Protein AF-A0A537RA33-F1 (afdb_monomer)

Sequence (116 aa):
GKGVEKDEVAAVALYRRALALGNLTAMNNLAWMIQGGRGVERKDPEEAADLMLKALDRRNEFSYRQMTQNSKAWSQEFRQALQRKLRDAGVYTGKIDGNIGDPTIAAINAYINRSR

Nearest PDB structures (foldseek):
  3dxm-assembly1_G  TM=3.685E-01  e=7.200E-01  Bos taurus
  6yw7-assembly1_G  TM=3.682E-01  e=1.621E+00  Homo sapiens
  2p9n-assembly1_G  TM=3.763E-01  e=2.559E+00  Bos taurus
  7jpn-assembly1_G  TM=3.279E-01  e=2.198E+00  Bos taurus
  7aqk-assembly1_g  TM=3.645E-01  e=2.833E+00  Mus musculus

Solvent-accessible surface area (backbone atoms only — not comparable to full-atom values): 61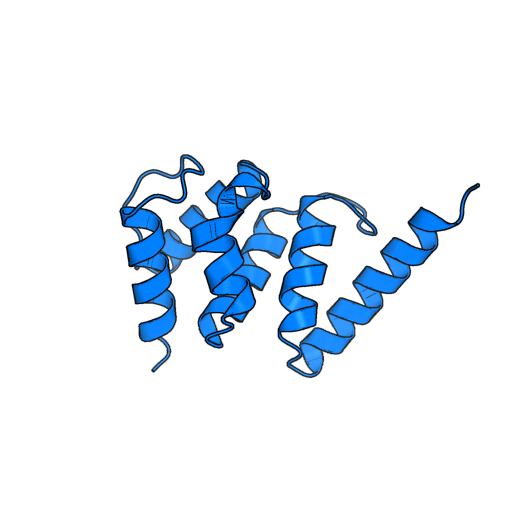80 Å² total; per-residue (Å²): 142,90,58,65,65,64,53,30,34,51,48,41,54,50,24,59,54,37,43,80,73,66,38,58,69,30,29,55,54,38,22,53,28,28,57,69,36,47,38,44,99,59,61,36,29,56,64,20,26,52,35,44,50,54,28,33,55,69,66,33,62,66,54,45,44,40,50,71,74,44,43,83,82,48,55,57,62,31,39,25,31,38,45,48,53,38,30,76,69,72,49,37,88,76,82,75,75,33,70,72,44,70,71,49,50,50,19,50,53,47,50,41,60,64,80,110

Foldseek 3Di:
DPPQQVVQLVLLVVLVVVVVVVDLVSLQVNLVCLQVVRSHPHRDLLSSLVSLLVSLLVVNVVSLCCLQPVLVVGDLSNLLSNLVVLVVVVLADDDSRSDSDDRVNSSSVVSNVVSD

pLDDT: mean 90.62, std 8.77, range [49.72, 98.12]

Mean predicted aligned error: 4.15 Å

Structure (mmCIF, N/CA/C/O backbone):
data_AF-A0A537RA33-F1
#
_entry.id   AF-A0A537RA33-F1
#
loop_
_atom_site.group_PDB
_atom_site.id
_atom_site.type_symbol
_atom_site.label_atom_id
_atom_site.label_alt_id
_atom_site.label_comp_id
_atom_site.label_asym_id
_atom_site.label_entity_id
_atom_site.label_seq_id
_atom_site.pdbx_PDB_ins_code
_atom_site.Cartn_x
_atom_site.Cartn_y
_atom_site.Cartn_z
_atom_site.occupancy
_atom_site.B_iso_or_equiv
_atom_site.auth_seq_id
_atom_site.auth_comp_id
_atom_site.auth_asym_id
_atom_site.auth_atom_id
_atom_site.pdbx_PDB_model_num
ATOM 1 N N . GLY A 1 1 ? 26.152 2.871 -20.883 1.00 51.50 1 GLY A N 1
ATOM 2 C CA . GLY A 1 1 ? 25.265 2.301 -19.854 1.00 51.50 1 GLY A CA 1
ATOM 3 C C . GLY A 1 1 ? 23.830 2.359 -20.333 1.00 51.50 1 GLY A C 1
ATOM 4 O O . GLY A 1 1 ? 23.326 3.457 -20.497 1.00 51.50 1 GLY A O 1
ATOM 5 N N . LYS A 1 2 ? 23.220 1.204 -20.631 1.00 49.72 2 LYS A N 1
ATOM 6 C CA . LYS A 1 2 ? 21.805 1.020 -21.035 1.00 49.72 2 LYS A CA 1
ATOM 7 C C . LYS A 1 2 ? 21.295 -0.369 -20.576 1.00 49.72 2 LYS A C 1
ATOM 9 O O . LYS A 1 2 ? 20.718 -1.110 -21.357 1.00 49.72 2 LYS A O 1
ATOM 14 N N . GLY A 1 3 ? 21.633 -0.778 -19.348 1.00 57.78 3 GLY A N 1
ATOM 15 C CA . GLY A 1 3 ? 21.281 -2.108 -18.806 1.00 57.78 3 GLY A CA 1
ATOM 16 C C . GLY A 1 3 ? 20.127 -2.095 -17.799 1.00 57.78 3 GLY A C 1
ATOM 17 O O . GLY A 1 3 ? 19.352 -3.039 -17.741 1.00 57.78 3 GLY A O 1
ATOM 18 N N . VAL A 1 4 ? 19.964 -0.988 -17.067 1.00 66.44 4 VAL A N 1
ATOM 19 C CA . VAL A 1 4 ? 19.091 -0.917 -15.883 1.00 66.44 4 VAL A CA 1
ATOM 20 C C . VAL A 1 4 ? 17.606 -1.068 -16.227 1.00 66.44 4 VAL A C 1
ATOM 22 O O . VAL A 1 4 ? 16.892 -1.772 -15.530 1.00 66.44 4 VAL A O 1
ATOM 25 N N . GLU A 1 5 ? 17.137 -0.473 -17.324 1.00 72.19 5 GLU A N 1
ATOM 26 C CA . GLU A 1 5 ? 15.717 -0.519 -17.705 1.00 72.19 5 GLU A CA 1
ATOM 27 C C . GLU A 1 5 ? 15.242 -1.943 -18.039 1.00 72.19 5 GLU A C 1
ATOM 29 O O . GLU A 1 5 ? 14.184 -2.378 -17.588 1.00 72.19 5 GLU A O 1
ATOM 34 N N . LYS A 1 6 ? 16.059 -2.714 -18.770 1.00 75.50 6 LYS A N 1
ATOM 35 C CA . LYS A 1 6 ? 15.748 -4.111 -19.106 1.00 75.50 6 LYS A CA 1
ATOM 36 C C . LYS A 1 6 ? 15.703 -4.988 -17.853 1.00 75.50 6 LYS A C 1
ATOM 38 O O . LYS A 1 6 ? 14.820 -5.839 -17.736 1.00 75.50 6 LYS A O 1
ATOM 43 N N . ASP A 1 7 ? 16.622 -4.753 -16.920 1.00 85.19 7 ASP A N 1
ATOM 44 C CA . ASP A 1 7 ? 16.673 -5.478 -15.651 1.00 85.19 7 ASP A CA 1
ATOM 45 C C . ASP A 1 7 ? 15.474 -5.132 -14.759 1.00 85.19 7 ASP A C 1
ATOM 47 O O . ASP A 1 7 ? 14.911 -6.013 -14.112 1.00 85.19 7 ASP A O 1
ATOM 51 N N . GLU A 1 8 ? 15.014 -3.878 -14.768 1.00 89.19 8 GLU A N 1
ATOM 52 C CA . GLU A 1 8 ? 13.822 -3.460 -14.029 1.00 89.19 8 GLU A CA 1
ATOM 53 C C . GLU A 1 8 ? 12.538 -4.091 -14.580 1.00 89.19 8 GLU A C 1
ATOM 55 O O . GLU A 1 8 ? 11.718 -4.580 -13.800 1.00 89.19 8 GLU A O 1
ATOM 60 N N . VAL A 1 9 ? 12.365 -4.147 -15.906 1.00 90.81 9 VAL A N 1
ATOM 61 C CA . VAL A 1 9 ? 11.214 -4.835 -16.523 1.00 90.81 9 VAL A CA 1
ATOM 62 C C . VAL A 1 9 ? 11.228 -6.326 -16.170 1.00 90.81 9 VAL A C 1
ATOM 64 O O . VAL A 1 9 ? 10.199 -6.900 -15.796 1.00 90.81 9 VAL A O 1
ATOM 67 N N . ALA A 1 10 ? 12.402 -6.961 -16.226 1.00 91.56 10 ALA A N 1
ATOM 68 C CA . ALA A 1 10 ? 12.558 -8.353 -15.820 1.00 91.56 10 ALA A CA 1
ATOM 69 C C . ALA A 1 10 ? 12.252 -8.552 -14.323 1.00 91.56 10 ALA A C 1
ATOM 71 O O . ALA A 1 10 ? 11.570 -9.513 -13.961 1.00 91.56 10 ALA A O 1
ATOM 72 N N . ALA A 1 11 ? 12.687 -7.634 -13.456 1.00 90.31 11 ALA A N 1
ATOM 73 C CA . ALA A 1 11 ? 12.412 -7.677 -12.023 1.00 90.31 11 ALA A CA 1
ATOM 74 C C . ALA A 1 11 ? 10.911 -7.562 -11.720 1.00 90.31 11 ALA A C 1
ATOM 76 O O . ALA A 1 11 ? 10.386 -8.359 -10.943 1.00 90.31 11 ALA A O 1
ATOM 77 N N . VAL A 1 12 ? 10.192 -6.649 -12.382 1.00 91.81 12 VAL A N 1
ATOM 78 C CA . VAL A 1 12 ? 8.726 -6.532 -12.271 1.00 91.81 12 VAL A CA 1
ATOM 79 C C . VAL A 1 12 ? 8.043 -7.843 -12.655 1.00 91.81 12 VAL A C 1
ATOM 81 O O . VAL A 1 12 ? 7.179 -8.332 -11.920 1.00 91.81 12 VAL A O 1
ATOM 84 N N . ALA A 1 13 ? 8.456 -8.456 -13.767 1.00 90.69 13 ALA A N 1
ATOM 85 C CA . ALA A 1 13 ? 7.912 -9.738 -14.203 1.00 90.69 13 ALA A CA 1
ATOM 86 C C . ALA A 1 13 ? 8.190 -10.863 -13.187 1.00 90.69 13 ALA A C 1
ATOM 88 O O . ALA A 1 13 ? 7.300 -11.664 -12.890 1.00 90.69 13 ALA A O 1
ATOM 89 N N . LEU A 1 14 ? 9.398 -10.912 -12.617 1.00 91.19 14 LEU A N 1
ATOM 90 C CA . LEU A 1 14 ? 9.766 -11.880 -11.581 1.00 91.19 14 LEU A CA 1
ATOM 91 C C . LEU A 1 14 ? 8.962 -11.676 -10.295 1.00 91.19 14 LEU A C 1
ATOM 93 O O . LEU A 1 14 ? 8.448 -12.652 -9.746 1.00 91.19 14 LEU A O 1
ATOM 97 N N . TYR A 1 15 ? 8.785 -10.434 -9.837 1.00 92.25 15 TYR A N 1
ATOM 98 C CA . TYR A 1 15 ? 7.976 -10.161 -8.652 1.00 92.25 15 TYR A CA 1
ATOM 99 C C . TYR A 1 15 ? 6.514 -10.534 -8.875 1.00 92.25 15 TYR A C 1
ATOM 101 O O . TYR A 1 15 ? 5.950 -11.219 -8.026 1.00 92.25 15 TYR A O 1
ATOM 109 N N . ARG A 1 16 ? 5.921 -10.206 -10.033 1.00 89.75 16 ARG A N 1
ATOM 110 C CA . ARG A 1 16 ? 4.553 -10.641 -10.379 1.00 89.75 16 ARG A CA 1
ATOM 111 C C . ARG A 1 16 ? 4.395 -12.164 -10.336 1.00 89.75 16 ARG A C 1
ATOM 113 O O . ARG A 1 16 ? 3.386 -12.653 -9.837 1.00 89.75 16 ARG A O 1
ATOM 120 N N . ARG A 1 17 ? 5.399 -12.927 -10.781 1.00 90.44 17 ARG A N 1
ATOM 121 C CA . ARG A 1 17 ? 5.401 -14.396 -10.643 1.00 90.44 17 ARG A CA 1
ATOM 122 C C . ARG A 1 17 ? 5.508 -14.838 -9.183 1.00 90.44 17 ARG A C 1
ATOM 124 O O . ARG A 1 17 ? 4.766 -15.714 -8.757 1.00 90.44 17 ARG A O 1
ATOM 131 N N . ALA A 1 18 ? 6.383 -14.213 -8.398 1.00 89.00 18 ALA A N 1
ATOM 132 C CA . ALA A 1 18 ? 6.536 -14.520 -6.977 1.00 89.00 18 ALA A CA 1
ATOM 133 C C . ALA A 1 18 ? 5.268 -14.203 -6.157 1.00 89.00 18 ALA A C 1
ATOM 135 O O . ALA A 1 18 ? 4.995 -14.884 -5.168 1.00 89.00 18 ALA A O 1
ATOM 136 N N . LEU A 1 19 ? 4.452 -13.234 -6.587 1.00 85.62 19 LEU A N 1
ATOM 137 C CA . LEU A 1 19 ? 3.137 -12.972 -5.994 1.00 85.62 19 LEU A CA 1
ATOM 138 C C . LEU A 1 19 ? 2.175 -14.144 -6.128 1.00 85.62 19 LEU A C 1
ATOM 140 O O . LEU A 1 19 ? 1.462 -14.445 -5.172 1.00 85.62 19 LEU A O 1
ATOM 144 N N . ALA A 1 20 ? 2.176 -14.820 -7.280 1.00 80.88 20 ALA A N 1
ATOM 145 C CA . ALA A 1 20 ? 1.361 -16.015 -7.487 1.00 80.88 20 ALA A CA 1
ATOM 146 C C . ALA A 1 20 ? 1.753 -17.150 -6.523 1.00 80.88 20 ALA A C 1
ATOM 148 O O . ALA A 1 20 ? 0.927 -17.990 -6.188 1.00 80.88 20 ALA A O 1
ATOM 149 N N . LEU A 1 21 ? 2.992 -17.129 -6.023 1.00 83.81 21 LEU A N 1
ATOM 150 C CA . LEU A 1 21 ? 3.513 -18.064 -5.024 1.00 83.81 21 LEU A CA 1
ATOM 151 C C . LEU A 1 21 ? 3.315 -17.575 -3.577 1.00 83.81 21 LEU A C 1
ATOM 153 O O . LEU A 1 21 ? 3.818 -18.193 -2.644 1.00 83.81 21 LEU A O 1
ATOM 157 N N . GLY A 1 22 ? 2.611 -16.456 -3.367 1.00 79.25 22 GLY A N 1
ATOM 158 C CA . GLY A 1 22 ? 2.333 -15.908 -2.038 1.00 79.25 22 GLY A CA 1
ATOM 159 C C . GLY A 1 22 ? 3.508 -15.174 -1.384 1.00 79.25 22 GLY A C 1
ATOM 160 O O . GLY A 1 22 ? 3.476 -14.928 -0.179 1.00 79.25 22 GLY A O 1
ATOM 161 N N . ASN A 1 23 ? 4.543 -14.801 -2.143 1.00 86.12 23 ASN A N 1
ATOM 162 C CA . ASN A 1 23 ? 5.706 -14.113 -1.589 1.00 86.12 23 ASN A CA 1
ATOM 163 C C . ASN A 1 23 ? 5.369 -12.657 -1.208 1.00 86.12 23 ASN A C 1
ATOM 165 O O . ASN A 1 23 ? 5.211 -11.787 -2.067 1.00 86.12 23 ASN A O 1
ATOM 169 N N . LEU A 1 24 ? 5.300 -12.379 0.095 1.00 85.69 24 LEU A N 1
ATOM 170 C CA . LEU A 1 24 ? 4.944 -11.056 0.626 1.00 85.69 24 LEU A CA 1
ATOM 171 C C . LEU A 1 24 ? 6.043 -10.002 0.409 1.00 85.69 24 LEU A C 1
ATOM 173 O O . LEU A 1 24 ? 5.756 -8.815 0.261 1.00 85.69 24 LEU A O 1
ATOM 177 N N . THR A 1 25 ? 7.310 -10.410 0.336 1.00 86.50 25 THR A N 1
ATOM 178 C CA . THR A 1 25 ? 8.422 -9.498 0.019 1.00 86.50 25 THR A CA 1
ATOM 179 C C . THR A 1 25 ? 8.313 -8.991 -1.419 1.00 86.50 25 THR A C 1
ATOM 181 O O . THR A 1 25 ? 8.538 -7.809 -1.680 1.00 86.50 25 THR A O 1
ATOM 184 N N . ALA A 1 26 ? 7.883 -9.851 -2.347 1.00 89.25 26 ALA A N 1
ATOM 185 C CA . ALA A 1 26 ? 7.638 -9.463 -3.732 1.00 89.25 26 ALA A CA 1
ATOM 186 C C . ALA A 1 26 ? 6.517 -8.415 -3.866 1.00 89.25 26 ALA A C 1
ATOM 188 O O . ALA A 1 26 ? 6.628 -7.547 -4.728 1.00 89.25 26 ALA A O 1
ATOM 189 N N . MET A 1 27 ? 5.494 -8.429 -2.996 1.00 90.06 27 MET A N 1
ATOM 190 C CA . MET A 1 27 ? 4.437 -7.394 -2.977 1.00 90.06 27 MET A CA 1
ATOM 191 C C . MET A 1 27 ? 5.017 -6.009 -2.726 1.00 90.06 27 MET A C 1
ATOM 193 O O . MET A 1 27 ? 4.720 -5.072 -3.463 1.00 90.06 27 MET A O 1
ATOM 197 N N . ASN A 1 28 ? 5.884 -5.897 -1.721 1.00 89.62 28 ASN A N 1
ATOM 198 C CA . ASN A 1 28 ? 6.501 -4.628 -1.351 1.00 89.62 28 ASN A CA 1
ATOM 199 C C . ASN A 1 28 ? 7.421 -4.094 -2.449 1.00 89.62 28 ASN A C 1
ATOM 201 O O . ASN A 1 28 ? 7.328 -2.923 -2.817 1.00 89.62 28 ASN A O 1
ATOM 205 N N . ASN A 1 29 ? 8.280 -4.957 -2.995 1.00 91.44 29 ASN A N 1
ATOM 206 C CA . ASN A 1 29 ? 9.208 -4.559 -4.049 1.00 91.44 29 ASN A CA 1
ATOM 207 C C . ASN A 1 29 ? 8.464 -4.161 -5.325 1.00 91.44 29 ASN A C 1
ATOM 209 O O . ASN A 1 29 ? 8.789 -3.141 -5.927 1.00 91.44 29 ASN A O 1
ATOM 213 N N . LEU A 1 30 ? 7.427 -4.914 -5.706 1.00 92.75 30 LEU A N 1
ATOM 214 C CA . LEU A 1 30 ? 6.622 -4.580 -6.872 1.00 92.75 30 LEU A CA 1
ATOM 215 C C . LEU A 1 30 ? 5.872 -3.255 -6.680 1.00 92.75 30 LEU A C 1
ATOM 217 O O . LEU A 1 30 ? 5.930 -2.405 -7.562 1.00 92.75 30 LEU A O 1
ATOM 221 N N . ALA A 1 31 ? 5.238 -3.037 -5.523 1.00 93.19 31 ALA A N 1
ATOM 222 C CA . ALA A 1 31 ? 4.572 -1.770 -5.218 1.00 93.19 31 ALA A CA 1
ATOM 223 C C . ALA A 1 31 ? 5.545 -0.579 -5.289 1.00 93.19 31 ALA A C 1
ATOM 225 O O . ALA A 1 31 ? 5.212 0.465 -5.852 1.00 93.19 31 ALA A O 1
ATOM 226 N N . TRP A 1 32 ? 6.770 -0.746 -4.776 1.00 92.06 32 TRP A N 1
ATOM 227 C CA . TRP A 1 32 ? 7.816 0.276 -4.850 1.00 92.06 32 TRP A CA 1
ATOM 228 C C . TRP A 1 32 ? 8.249 0.572 -6.292 1.00 92.06 32 TRP A C 1
ATOM 230 O O . TRP A 1 32 ? 8.431 1.732 -6.666 1.00 92.06 32 TRP A O 1
ATOM 240 N N . MET A 1 33 ? 8.395 -0.463 -7.122 1.00 92.62 33 MET A N 1
ATOM 241 C CA . MET A 1 33 ? 8.739 -0.296 -8.534 1.00 92.62 33 MET A CA 1
ATOM 242 C C . MET A 1 33 ? 7.623 0.400 -9.316 1.00 92.62 33 MET A C 1
ATOM 244 O O . MET A 1 33 ? 7.900 1.360 -10.033 1.00 92.62 33 MET A O 1
ATOM 248 N N . ILE A 1 34 ? 6.367 -0.007 -9.114 1.00 92.94 34 ILE A N 1
ATOM 249 C CA . ILE A 1 34 ? 5.205 0.576 -9.794 1.00 92.94 34 ILE A CA 1
ATOM 250 C C . ILE A 1 34 ? 5.036 2.058 -9.435 1.00 92.94 34 ILE A C 1
ATOM 252 O O . ILE A 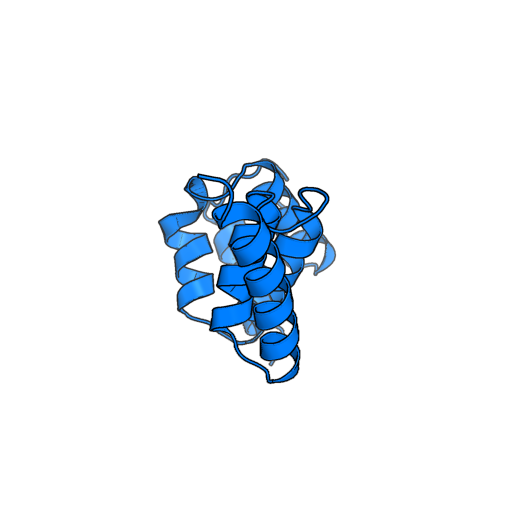1 34 ? 4.887 2.882 -10.338 1.00 92.94 34 ILE A O 1
ATOM 256 N N . GLN A 1 35 ? 5.106 2.433 -8.149 1.00 90.19 35 GLN A N 1
ATOM 257 C CA . GLN A 1 35 ? 4.959 3.847 -7.761 1.00 90.19 35 GLN A CA 1
ATOM 258 C C . GLN A 1 35 ? 6.114 4.717 -8.290 1.00 90.19 35 GLN A C 1
ATOM 260 O O . GLN A 1 35 ? 5.929 5.887 -8.631 1.00 90.19 35 GLN A O 1
ATOM 265 N N . GLY A 1 36 ? 7.308 4.128 -8.421 1.00 87.88 36 GLY A N 1
ATOM 266 C CA . GLY A 1 36 ? 8.484 4.769 -9.002 1.00 87.88 36 GLY A CA 1
ATOM 267 C C . GLY A 1 36 ? 8.473 4.830 -10.531 1.00 87.88 36 GLY A C 1
ATOM 268 O O . GLY A 1 36 ? 9.215 5.630 -11.096 1.00 87.88 36 GLY A O 1
ATOM 269 N N . GLY A 1 37 ? 7.630 4.040 -11.203 1.00 89.94 37 GLY A N 1
ATOM 270 C CA . GLY A 1 37 ? 7.633 3.896 -12.662 1.00 89.94 37 GLY A CA 1
ATOM 271 C C . GLY A 1 37 ? 8.815 3.074 -13.182 1.00 89.94 37 GLY A C 1
ATOM 272 O O . GLY A 1 37 ? 9.228 3.247 -14.321 1.00 8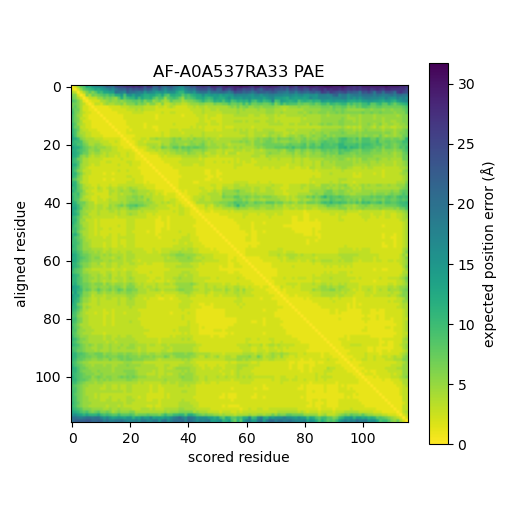9.94 37 GLY A O 1
ATOM 273 N N . ARG A 1 38 ? 9.397 2.222 -12.333 1.00 88.81 38 ARG A N 1
ATOM 274 C CA . ARG A 1 38 ? 10.572 1.401 -12.646 1.00 88.81 38 ARG A CA 1
ATOM 275 C C . ARG A 1 38 ? 10.118 0.083 -13.252 1.00 88.81 38 ARG A C 1
ATOM 277 O O . ARG A 1 38 ? 9.334 -0.629 -12.630 1.00 88.81 38 ARG A O 1
ATOM 284 N N . GLY A 1 39 ? 10.603 -0.245 -14.446 1.00 85.81 39 GLY A N 1
ATOM 285 C CA . GLY A 1 39 ? 10.262 -1.502 -15.122 1.00 85.81 39 GLY A CA 1
ATOM 286 C C . GLY A 1 39 ? 8.789 -1.654 -15.520 1.00 85.81 39 GLY A C 1
ATOM 287 O O . GLY A 1 39 ? 8.342 -2.773 -15.770 1.00 85.81 39 GLY A O 1
ATOM 288 N N . VAL A 1 40 ? 8.029 -0.554 -15.554 1.00 88.50 40 VAL A N 1
ATOM 289 C CA . VAL A 1 40 ? 6.617 -0.510 -15.958 1.00 88.50 40 VAL A CA 1
ATOM 290 C C . VAL A 1 40 ? 6.400 0.579 -17.003 1.00 88.50 40 VAL A C 1
ATOM 292 O O . VAL A 1 40 ? 7.075 1.603 -16.979 1.00 88.50 40 VAL A O 1
ATOM 295 N N . GLU A 1 41 ? 5.433 0.379 -17.898 1.00 85.56 41 GLU A N 1
ATOM 296 C CA . GLU A 1 41 ? 5.114 1.343 -18.966 1.00 85.56 41 GLU A CA 1
ATOM 297 C C . GLU A 1 41 ? 4.596 2.683 -18.422 1.00 85.56 41 GLU A C 1
ATOM 299 O O . GLU A 1 41 ? 4.837 3.738 -19.004 1.00 85.56 41 GLU A O 1
ATOM 304 N N . ARG A 1 42 ? 3.881 2.649 -17.291 1.00 87.00 42 ARG A N 1
ATOM 305 C CA . ARG A 1 42 ? 3.377 3.833 -16.591 1.00 87.00 42 ARG A CA 1
ATOM 306 C C . ARG A 1 42 ? 3.315 3.590 -15.092 1.00 87.00 42 ARG A C 1
ATOM 308 O O . ARG A 1 42 ? 3.099 2.465 -14.648 1.00 87.00 42 ARG A O 1
ATOM 315 N N . LYS A 1 43 ? 3.456 4.666 -14.319 1.00 90.50 43 LYS A N 1
ATOM 316 C CA . LYS A 1 43 ? 3.198 4.642 -12.876 1.00 90.50 43 LYS A CA 1
ATOM 317 C C . LYS A 1 43 ? 1.729 4.325 -12.628 1.00 90.50 43 LYS A C 1
ATOM 319 O O . LYS A 1 43 ? 0.863 4.938 -13.250 1.00 90.50 43 LYS A O 1
ATOM 324 N N . ASP A 1 44 ? 1.475 3.432 -11.682 1.00 94.31 44 ASP A N 1
ATOM 325 C CA . ASP A 1 44 ? 0.122 3.102 -11.238 1.00 94.31 44 ASP A CA 1
ATOM 326 C C . ASP A 1 44 ? 0.050 3.069 -9.698 1.00 94.31 44 ASP A C 1
ATOM 328 O O . ASP A 1 44 ? 0.245 2.030 -9.060 1.00 94.31 44 ASP A O 1
ATOM 332 N N . PRO A 1 45 ? -0.186 4.228 -9.060 1.00 93.94 45 PRO A N 1
ATOM 333 C CA . PRO A 1 45 ? -0.310 4.307 -7.609 1.00 93.94 45 PRO A CA 1
ATOM 334 C C . PRO A 1 45 ? -1.455 3.456 -7.040 1.00 93.94 45 PRO A C 1
ATOM 336 O O . PRO A 1 45 ? -1.369 3.040 -5.885 1.00 93.94 45 PRO A O 1
ATOM 339 N N . GLU A 1 46 ? -2.501 3.182 -7.826 1.00 94.94 46 GLU A N 1
ATOM 340 C CA . GLU A 1 46 ? -3.638 2.355 -7.408 1.00 94.94 46 GLU A CA 1
ATOM 341 C C . GLU A 1 46 ? -3.255 0.872 -7.376 1.00 94.94 46 GLU A C 1
ATOM 343 O O . GLU A 1 46 ? -3.529 0.195 -6.383 1.00 94.94 46 GLU A O 1
ATOM 348 N N . GLU A 1 47 ? -2.551 0.377 -8.402 1.00 94.50 47 GLU A N 1
ATOM 349 C CA . GLU A 1 47 ? -2.006 -0.991 -8.406 1.00 94.50 47 GLU A CA 1
ATOM 350 C C . GLU A 1 47 ? -1.021 -1.185 -7.240 1.00 94.50 47 GLU A C 1
ATOM 352 O O . GLU A 1 47 ? -1.085 -2.182 -6.515 1.00 94.50 47 GLU A O 1
ATOM 357 N N . ALA A 1 48 ? -0.137 -0.209 -7.005 1.00 95.25 48 ALA A N 1
ATOM 358 C CA . ALA A 1 48 ? 0.801 -0.253 -5.887 1.00 95.25 48 ALA A CA 1
ATOM 359 C C . ALA A 1 48 ? 0.082 -0.277 -4.522 1.00 95.25 48 ALA A C 1
ATOM 361 O O . ALA A 1 48 ? 0.473 -1.044 -3.636 1.00 95.25 48 ALA A O 1
ATOM 362 N N . ALA A 1 49 ? -0.973 0.525 -4.345 1.00 96.31 49 ALA A N 1
ATOM 363 C CA . ALA A 1 49 ? -1.772 0.539 -3.120 1.00 96.31 49 ALA A CA 1
ATOM 364 C C . ALA A 1 49 ? -2.533 -0.781 -2.902 1.00 96.31 49 ALA A C 1
ATOM 366 O O . ALA A 1 49 ? -2.581 -1.274 -1.773 1.00 96.31 49 ALA A O 1
ATOM 367 N N . ASP A 1 50 ? -3.056 -1.403 -3.963 1.00 95.00 50 ASP A N 1
ATOM 368 C CA . ASP A 1 50 ? -3.704 -2.719 -3.884 1.00 95.00 50 ASP A CA 1
ATOM 369 C C . ASP A 1 50 ? -2.731 -3.810 -3.428 1.00 95.00 50 ASP A C 1
ATOM 371 O O . ASP A 1 50 ? -3.070 -4.647 -2.586 1.00 95.00 50 ASP A O 1
ATOM 375 N N . LEU A 1 51 ? -1.507 -3.804 -3.959 1.00 94.69 51 LEU A N 1
ATOM 376 C CA . LEU A 1 51 ? -0.449 -4.717 -3.523 1.00 94.69 51 LEU A CA 1
ATOM 377 C C . LEU A 1 51 ? -0.079 -4.492 -2.056 1.00 94.69 51 LEU A C 1
ATOM 379 O O . LEU A 1 51 ? 0.080 -5.461 -1.311 1.00 94.69 51 LEU A O 1
ATOM 383 N N . MET A 1 52 ? 0.013 -3.230 -1.632 1.00 95.12 52 MET A N 1
ATOM 384 C CA . MET A 1 52 ? 0.292 -2.881 -0.241 1.00 95.12 52 MET A CA 1
ATOM 385 C C . MET A 1 52 ? -0.812 -3.378 0.695 1.00 95.12 52 MET A C 1
ATOM 387 O O . MET A 1 52 ? -0.515 -4.006 1.709 1.00 95.12 52 MET A O 1
ATOM 391 N N . LEU A 1 53 ? -2.085 -3.164 0.352 1.00 94.19 53 LEU A N 1
ATOM 392 C CA . LEU A 1 53 ? -3.199 -3.656 1.161 1.00 94.19 53 LEU A CA 1
ATOM 393 C C . LEU A 1 53 ? -3.228 -5.175 1.254 1.00 94.19 53 LEU A C 1
ATOM 395 O O . LEU A 1 53 ? -3.405 -5.696 2.349 1.00 94.19 53 LEU A O 1
ATOM 399 N N . LYS A 1 54 ? -2.980 -5.889 0.152 1.00 92.31 54 LYS A N 1
ATOM 400 C CA . LYS A 1 54 ? -2.851 -7.355 0.176 1.00 92.31 54 LYS A CA 1
ATOM 401 C C . LYS A 1 54 ? -1.725 -7.814 1.103 1.00 92.31 54 LYS A C 1
ATOM 403 O O . LYS A 1 54 ? -1.869 -8.825 1.783 1.00 92.31 54 LYS A O 1
ATOM 408 N N . ALA A 1 55 ? -0.611 -7.088 1.158 1.00 93.00 55 ALA A N 1
ATOM 409 C CA . ALA A 1 55 ? 0.482 -7.423 2.065 1.00 93.00 55 ALA A CA 1
ATOM 410 C C . ALA A 1 55 ? 0.120 -7.145 3.537 1.00 93.00 55 ALA A C 1
ATOM 412 O O . ALA A 1 55 ? 0.414 -7.967 4.407 1.00 93.00 55 ALA A O 1
ATOM 413 N N . LEU A 1 56 ? -0.569 -6.031 3.813 1.00 93.31 56 LEU A N 1
ATOM 414 C CA . LEU A 1 56 ? -1.098 -5.707 5.143 1.00 93.31 56 LEU A CA 1
ATOM 415 C C . LEU A 1 56 ? -2.123 -6.753 5.604 1.00 93.31 56 LEU A C 1
ATOM 417 O O . LEU A 1 56 ? -2.024 -7.236 6.727 1.00 93.31 56 LEU A O 1
ATOM 421 N N . ASP A 1 57 ? -3.032 -7.173 4.722 1.00 91.81 57 ASP A N 1
ATOM 422 C CA . ASP A 1 57 ? -4.021 -8.234 4.959 1.00 91.81 57 ASP A CA 1
ATOM 423 C C . ASP A 1 57 ? -3.377 -9.520 5.498 1.00 91.81 57 ASP A C 1
ATOM 425 O O . ASP A 1 57 ? -3.845 -10.146 6.446 1.00 91.81 57 ASP A O 1
ATOM 429 N N . ARG A 1 58 ? -2.214 -9.863 4.934 1.00 90.69 58 ARG A N 1
ATOM 430 C CA . ARG A 1 58 ? -1.393 -11.022 5.307 1.00 90.69 58 ARG A CA 1
ATOM 431 C C . ARG A 1 58 ? -0.509 -10.773 6.532 1.00 90.69 58 ARG A C 1
ATOM 433 O O . ARG A 1 58 ? 0.403 -11.558 6.783 1.00 90.69 58 ARG A O 1
ATOM 440 N N . ARG A 1 59 ? -0.749 -9.690 7.280 1.00 90.56 59 ARG A N 1
ATOM 441 C CA . ARG A 1 59 ? 0.015 -9.270 8.467 1.00 90.56 59 ARG A CA 1
ATOM 442 C C . ARG A 1 59 ? 1.513 -9.132 8.187 1.00 90.56 59 ARG A C 1
ATOM 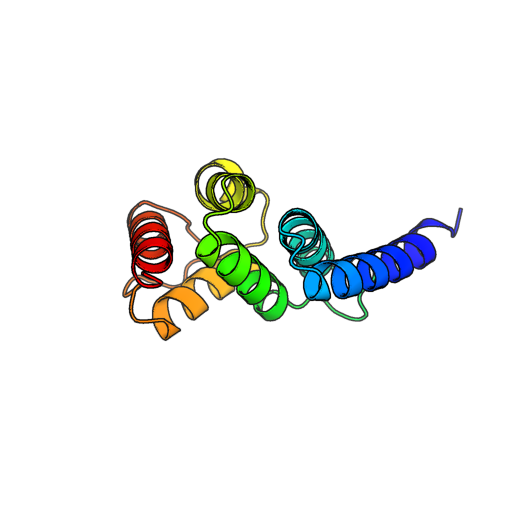444 O O . ARG A 1 59 ? 2.339 -9.415 9.050 1.00 90.56 59 ARG A O 1
ATOM 451 N N . ASN A 1 60 ? 1.883 -8.702 6.977 1.00 91.38 60 ASN A N 1
ATOM 452 C CA . ASN A 1 60 ? 3.284 -8.481 6.652 1.00 91.38 60 ASN A CA 1
ATOM 453 C C . ASN A 1 60 ? 3.837 -7.304 7.472 1.00 91.38 60 ASN A C 1
ATOM 455 O O . ASN A 1 60 ? 3.525 -6.141 7.210 1.00 91.38 60 ASN A O 1
ATOM 459 N N . GLU A 1 61 ? 4.682 -7.608 8.456 1.00 91.31 61 GLU A N 1
ATOM 460 C CA . GLU A 1 61 ? 5.258 -6.603 9.356 1.00 91.31 61 GLU A CA 1
ATOM 461 C C . GLU A 1 61 ? 6.081 -5.553 8.610 1.00 91.31 61 GLU A C 1
ATOM 463 O O . GLU A 1 61 ? 6.066 -4.376 8.970 1.00 91.31 61 GLU A O 1
ATOM 468 N N . PHE A 1 62 ? 6.779 -5.954 7.543 1.00 91.56 62 PHE A N 1
ATOM 469 C CA . PHE A 1 62 ? 7.556 -5.022 6.735 1.00 91.56 62 PHE A CA 1
ATOM 470 C C . PHE A 1 62 ? 6.646 -3.990 6.056 1.00 91.56 62 PHE A C 1
ATOM 472 O O . PHE A 1 62 ? 6.884 -2.794 6.208 1.00 91.56 62 PHE A O 1
ATOM 479 N N . SER A 1 63 ? 5.569 -4.418 5.391 1.00 92.94 63 SER A N 1
ATOM 480 C CA . SER A 1 63 ? 4.553 -3.528 4.809 1.00 92.94 63 SER A CA 1
ATOM 481 C C . SER A 1 63 ? 3.934 -2.611 5.856 1.00 92.94 63 SER A C 1
ATOM 483 O O . SER A 1 63 ? 3.819 -1.405 5.642 1.00 92.94 63 SER A O 1
ATOM 485 N N . TYR A 1 64 ? 3.598 -3.160 7.024 1.00 94.44 64 TYR A N 1
ATOM 486 C CA . TYR A 1 64 ? 3.053 -2.375 8.127 1.00 94.44 64 TYR A CA 1
ATOM 487 C C . TYR A 1 64 ? 4.021 -1.274 8.576 1.00 94.44 64 TYR A C 1
ATOM 489 O O . TYR A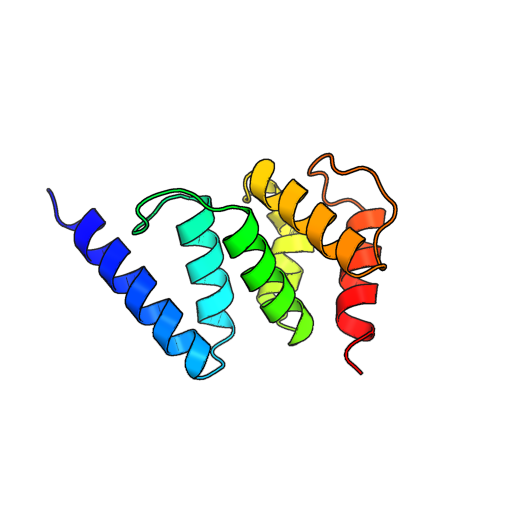 1 64 ? 3.633 -0.111 8.696 1.00 94.44 64 TYR A O 1
ATOM 497 N N . ARG A 1 65 ? 5.305 -1.599 8.754 1.00 94.44 65 ARG A N 1
ATOM 498 C CA . ARG A 1 65 ? 6.345 -0.615 9.091 1.00 94.44 65 ARG A CA 1
ATOM 499 C C . ARG A 1 65 ? 6.572 0.398 7.972 1.00 94.44 65 ARG A C 1
ATOM 501 O O . ARG A 1 65 ? 6.766 1.574 8.266 1.00 94.44 65 ARG A O 1
ATOM 508 N N . GLN A 1 66 ? 6.500 -0.011 6.705 1.00 93.44 66 GLN A N 1
ATOM 509 C CA . GLN A 1 66 ? 6.584 0.925 5.583 1.00 93.44 66 GLN A CA 1
ATOM 510 C C . GLN A 1 66 ? 5.472 1.974 5.654 1.00 93.44 66 GLN A C 1
ATOM 512 O O . GLN A 1 66 ? 5.750 3.154 5.466 1.00 93.44 66 GLN A O 1
ATOM 517 N N . MET A 1 67 ? 4.241 1.578 5.980 1.00 93.38 67 MET A N 1
ATOM 518 C CA . MET A 1 67 ? 3.118 2.516 6.063 1.00 93.38 67 MET A CA 1
ATOM 519 C C . MET A 1 67 ? 3.117 3.348 7.347 1.00 93.38 67 MET A C 1
ATOM 521 O O . MET A 1 67 ? 2.776 4.524 7.309 1.00 93.38 67 MET A O 1
ATOM 525 N N . THR A 1 68 ? 3.513 2.780 8.483 1.00 93.88 68 THR A N 1
ATOM 526 C CA . THR A 1 68 ? 3.437 3.483 9.777 1.00 93.88 68 THR A CA 1
ATOM 527 C C . THR A 1 68 ? 4.683 4.299 10.113 1.00 93.88 68 THR A C 1
ATOM 529 O O . THR A 1 68 ? 4.573 5.329 10.767 1.00 93.88 68 THR A O 1
ATOM 532 N N . GLN A 1 69 ? 5.866 3.874 9.658 1.00 93.19 69 GLN A N 1
ATOM 533 C CA . GLN A 1 69 ? 7.150 4.502 10.003 1.00 93.19 69 GLN A CA 1
ATOM 534 C C . GLN A 1 69 ? 7.801 5.195 8.802 1.00 93.19 69 GLN A C 1
ATOM 536 O O . GLN A 1 69 ? 8.447 6.226 8.969 1.00 93.19 69 GLN A O 1
ATOM 541 N N . ASN A 1 70 ? 7.629 4.655 7.590 1.00 92.62 70 ASN A N 1
ATOM 542 C CA . ASN A 1 70 ? 8.326 5.126 6.388 1.00 92.62 70 ASN A CA 1
ATOM 543 C C . ASN A 1 70 ? 7.383 5.652 5.290 1.00 92.62 70 ASN A C 1
ATOM 545 O O . ASN A 1 70 ? 7.744 5.690 4.114 1.00 92.62 70 ASN A O 1
ATOM 549 N N . SER A 1 71 ? 6.169 6.079 5.647 1.00 91.50 71 SER A N 1
ATOM 550 C CA . SER A 1 71 ? 5.158 6.498 4.665 1.00 91.50 71 SER A CA 1
ATOM 551 C C . SER A 1 71 ? 5.636 7.629 3.761 1.00 91.50 71 SER A C 1
ATOM 553 O O . SER A 1 71 ? 5.303 7.651 2.582 1.00 91.50 71 SER A O 1
ATOM 555 N N . LYS A 1 72 ? 6.462 8.544 4.279 1.00 92.25 72 LYS A N 1
ATOM 556 C CA . LYS A 1 72 ? 7.006 9.684 3.522 1.00 92.25 72 LYS A CA 1
ATOM 557 C C . LYS A 1 72 ? 7.910 9.283 2.353 1.00 92.25 72 LYS A C 1
ATOM 559 O O . LYS A 1 72 ? 8.082 10.089 1.446 1.00 92.25 72 LYS A O 1
ATOM 564 N N . ALA A 1 73 ? 8.468 8.071 2.360 1.00 91.56 73 ALA A N 1
ATOM 565 C CA . ALA A 1 73 ? 9.248 7.551 1.238 1.00 91.56 73 ALA A CA 1
ATOM 566 C C . ALA A 1 73 ? 8.368 7.195 0.023 1.00 91.56 73 ALA A C 1
ATOM 568 O O . ALA A 1 73 ? 8.872 7.017 -1.085 1.00 91.56 73 ALA A O 1
ATOM 569 N N . TRP A 1 74 ? 7.053 7.099 0.224 1.00 93.88 74 TRP A N 1
ATOM 570 C CA . TRP A 1 74 ? 6.079 6.821 -0.819 1.00 93.88 74 TRP A CA 1
ATOM 571 C C . TRP A 1 74 ? 5.462 8.113 -1.355 1.00 93.88 74 TRP A C 1
ATOM 573 O O . TRP A 1 74 ? 5.236 9.079 -0.611 1.00 93.88 74 TRP A O 1
ATOM 583 N N . SER A 1 75 ? 5.162 8.125 -2.654 1.00 94.62 75 SER A N 1
ATOM 584 C CA . SER A 1 75 ? 4.586 9.289 -3.320 1.00 94.62 75 SER A CA 1
ATOM 585 C C . SER A 1 75 ? 3.253 9.694 -2.682 1.00 94.62 75 SER A C 1
ATOM 587 O O . SER A 1 75 ? 2.570 8.900 -2.024 1.00 94.62 75 SER A O 1
ATOM 589 N N . GLN A 1 76 ? 2.879 10.965 -2.836 1.00 95.50 76 GLN A N 1
ATOM 590 C CA . GLN A 1 76 ? 1.605 11.441 -2.302 1.00 95.50 76 GLN A CA 1
ATOM 591 C C . GLN A 1 76 ? 0.427 10.727 -2.974 1.00 95.50 76 GLN A C 1
ATOM 593 O O . GLN A 1 76 ? -0.524 10.352 -2.294 1.00 95.50 76 GLN A O 1
ATOM 598 N N . GLU A 1 77 ? 0.524 10.470 -4.276 1.00 95.56 77 GLU A N 1
ATOM 599 C CA . GLU A 1 77 ? -0.479 9.762 -5.068 1.00 95.56 77 GLU A CA 1
ATOM 600 C C . GLU A 1 77 ? -0.696 8.340 -4.548 1.00 95.56 77 GLU A C 1
ATOM 602 O O . GLU A 1 77 ? -1.841 7.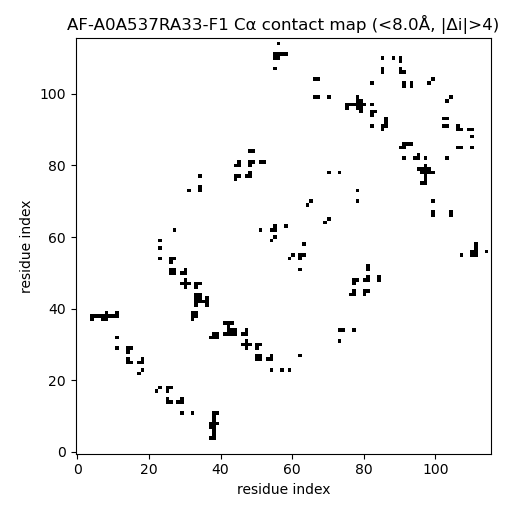918 -4.391 1.00 95.56 77 GLU A O 1
ATOM 607 N N . PHE A 1 78 ? 0.385 7.626 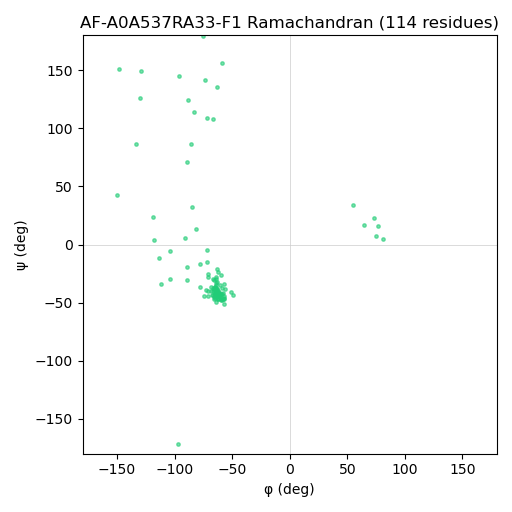-4.209 1.00 96.75 78 PHE A N 1
ATOM 608 C CA . PHE A 1 78 ? 0.302 6.303 -3.588 1.00 96.75 78 PHE A CA 1
ATOM 609 C C . PHE A 1 78 ? -0.388 6.368 -2.224 1.00 96.75 78 PHE A C 1
ATOM 611 O O . PHE A 1 78 ? -1.289 5.582 -1.939 1.00 96.75 78 PHE A O 1
ATOM 618 N N . ARG A 1 79 ? 0.003 7.321 -1.370 1.00 97.06 79 ARG A N 1
ATOM 619 C CA . ARG A 1 79 ? -0.585 7.459 -0.028 1.00 97.06 79 ARG A CA 1
ATOM 620 C C . ARG A 1 79 ? -2.074 7.803 -0.091 1.00 97.06 79 ARG A C 1
ATOM 622 O O . ARG A 1 79 ? -2.859 7.292 0.704 1.00 97.06 79 ARG A O 1
ATOM 629 N N . GLN A 1 80 ? -2.471 8.626 -1.057 1.00 97.81 80 GLN A N 1
ATOM 630 C CA . GLN A 1 80 ? -3.872 8.932 -1.328 1.00 97.81 80 GLN A CA 1
ATOM 631 C C . GLN A 1 80 ? -4.632 7.720 -1.882 1.00 97.81 80 GLN A C 1
ATOM 633 O O . GLN A 1 80 ? -5.772 7.489 -1.481 1.00 97.81 80 GLN A O 1
ATOM 638 N N . ALA A 1 81 ? -4.015 6.933 -2.768 1.00 97.81 81 ALA A N 1
ATOM 639 C CA . ALA A 1 81 ? -4.587 5.680 -3.257 1.00 97.81 81 ALA A CA 1
ATOM 640 C C . ALA A 1 81 ? -4.816 4.698 -2.100 1.00 97.81 81 ALA A C 1
ATOM 642 O O . ALA A 1 81 ? -5.912 4.172 -1.946 1.00 97.81 81 ALA A O 1
ATOM 643 N N . LEU A 1 82 ? -3.847 4.548 -1.193 1.00 97.38 82 LEU A N 1
ATOM 644 C CA . LEU A 1 82 ? -4.009 3.728 0.008 1.00 97.38 82 LEU A CA 1
ATOM 645 C C . LEU A 1 82 ? -5.205 4.180 0.863 1.00 97.38 82 LEU A C 1
ATOM 647 O O . LEU A 1 82 ? -6.024 3.353 1.256 1.00 97.38 82 LEU A O 1
ATOM 651 N N . GLN A 1 83 ? -5.345 5.485 1.118 1.00 98.12 83 GLN A N 1
ATOM 652 C CA . GLN A 1 83 ? -6.502 6.033 1.838 1.00 98.12 83 GLN A CA 1
ATOM 653 C C . GLN A 1 83 ? -7.826 5.778 1.103 1.00 98.12 83 GLN A C 1
ATOM 655 O O . GLN A 1 83 ? -8.809 5.418 1.750 1.00 98.12 83 GLN A O 1
ATOM 660 N N . ARG A 1 84 ? -7.865 5.923 -0.232 1.00 98.06 84 ARG A N 1
ATOM 661 C CA . ARG A 1 84 ? -9.042 5.571 -1.048 1.00 98.06 84 ARG A CA 1
ATOM 662 C C . ARG A 1 84 ? -9.426 4.118 -0.840 1.00 98.06 84 ARG A C 1
ATOM 664 O O . ARG A 1 84 ? -10.557 3.845 -0.467 1.00 98.06 84 ARG A O 1
ATOM 671 N N . LYS A 1 85 ? -8.470 3.205 -0.976 1.00 97.25 85 LYS A N 1
ATOM 672 C CA . LYS A 1 85 ? -8.729 1.774 -0.839 1.00 97.25 85 LYS A CA 1
ATOM 673 C C . LYS A 1 85 ? -9.155 1.382 0.578 1.00 97.25 85 LYS A C 1
ATOM 675 O O . LYS A 1 85 ? -10.037 0.546 0.737 1.00 97.25 85 LYS A O 1
ATOM 680 N N . LEU A 1 86 ? -8.590 2.009 1.615 1.00 96.88 86 LEU A N 1
ATOM 681 C CA . LEU A 1 86 ? -9.049 1.839 3.001 1.00 96.88 86 LEU A CA 1
ATOM 682 C C . LEU A 1 86 ? -10.481 2.365 3.205 1.00 96.88 86 LEU A C 1
ATOM 684 O O . LEU A 1 86 ? -11.252 1.789 3.974 1.00 96.88 86 LEU A O 1
ATOM 688 N N . ARG A 1 87 ? -10.857 3.443 2.509 1.00 97.19 87 ARG A N 1
ATOM 689 C CA . ARG A 1 87 ? -12.223 3.978 2.533 1.00 97.19 87 ARG A CA 1
ATOM 690 C C . ARG A 1 87 ? -13.197 3.064 1.804 1.00 97.19 87 ARG A C 1
ATOM 692 O O . ARG A 1 87 ? -14.255 2.773 2.346 1.00 97.19 87 ARG A O 1
ATOM 699 N N . ASP A 1 88 ? -12.821 2.565 0.632 1.00 96.12 88 ASP A N 1
ATOM 700 C CA . ASP A 1 88 ? -13.621 1.615 -0.149 1.00 96.12 88 ASP A CA 1
ATOM 701 C C . ASP A 1 88 ? -13.796 0.287 0.610 1.00 96.12 88 ASP A C 1
ATOM 703 O O . ASP A 1 88 ? -14.824 -0.377 0.521 1.00 96.12 88 ASP A O 1
ATOM 707 N N . ALA A 1 89 ? -12.810 -0.065 1.439 1.00 94.94 89 ALA A N 1
ATOM 708 C CA . ALA A 1 89 ? -12.857 -1.160 2.400 1.00 94.94 89 ALA A CA 1
ATOM 709 C C . ALA A 1 89 ? -13.768 -0.904 3.623 1.00 94.94 89 ALA A C 1
ATOM 711 O O . ALA A 1 89 ? -13.905 -1.802 4.457 1.00 94.94 89 ALA A O 1
ATOM 712 N N . GLY A 1 90 ? -14.352 0.291 3.758 1.00 95.88 90 GLY A N 1
ATOM 713 C CA . GLY A 1 90 ? -15.259 0.673 4.844 1.00 95.88 90 GLY A CA 1
ATOM 714 C C . GLY A 1 90 ? -14.584 0.944 6.192 1.00 95.88 90 GLY A C 1
ATOM 715 O O . GLY A 1 90 ? -15.277 1.135 7.186 1.00 95.88 90 GLY A O 1
ATOM 716 N N . VAL A 1 91 ? -13.247 0.962 6.251 1.00 96.44 91 VAL A N 1
ATOM 717 C CA . VAL A 1 91 ? -12.482 1.118 7.506 1.00 96.44 91 VAL A CA 1
ATOM 718 C C . VAL A 1 91 ? -11.891 2.516 7.694 1.00 96.44 91 VAL A C 1
ATOM 720 O O . VAL A 1 91 ? -11.323 2.806 8.745 1.00 96.44 91 VAL A O 1
ATOM 723 N N . TYR A 1 92 ? -12.013 3.390 6.692 1.00 97.25 92 TYR A N 1
ATOM 724 C CA . TYR A 1 92 ? -11.490 4.754 6.728 1.00 97.25 92 TYR A CA 1
ATOM 725 C C . TYR A 1 92 ? -12.547 5.772 6.311 1.00 97.25 92 TYR A C 1
ATOM 727 O O . TYR A 1 92 ? -13.114 5.689 5.228 1.00 97.25 92 TYR A O 1
ATOM 735 N N . THR A 1 93 ? -12.772 6.773 7.155 1.00 95.44 93 THR A N 1
ATOM 736 C CA . THR A 1 93 ? -13.717 7.877 6.906 1.00 95.44 93 THR A CA 1
ATOM 737 C C . THR A 1 93 ? -13.025 9.242 6.856 1.00 95.44 93 THR A C 1
ATOM 739 O O . THR A 1 93 ? -13.685 10.273 6.730 1.00 95.44 93 THR A O 1
ATOM 742 N N . GLY A 1 94 ? -11.692 9.263 6.955 1.00 94.25 94 GLY A N 1
ATOM 743 C CA . GLY A 1 94 ? -10.893 10.484 6.926 1.00 94.25 94 GLY A CA 1
ATOM 744 C C . GLY A 1 94 ? -10.743 11.093 5.528 1.00 94.25 94 GLY A C 1
ATOM 745 O O . GLY A 1 94 ? -11.237 10.579 4.521 1.00 94.25 94 GLY A O 1
ATOM 746 N N . LYS A 1 95 ? -10.034 12.224 5.469 1.00 96.06 95 LYS A N 1
ATOM 747 C CA . LYS A 1 95 ? -9.738 12.926 4.215 1.00 96.06 95 LYS A CA 1
ATOM 748 C C . LYS A 1 95 ? -8.675 12.175 3.417 1.00 96.06 95 LYS A C 1
ATOM 750 O O . LYS A 1 95 ? -7.696 11.703 3.976 1.00 96.06 95 LYS A O 1
ATOM 755 N N . ILE A 1 96 ? -8.824 12.138 2.097 1.00 97.06 96 ILE A N 1
ATOM 756 C CA . ILE A 1 96 ? -7.775 11.628 1.208 1.00 97.06 96 ILE A CA 1
ATOM 757 C C . ILE A 1 96 ? -6.803 12.762 0.900 1.00 97.06 96 ILE A C 1
ATOM 759 O O . ILE A 1 96 ? -6.960 13.491 -0.076 1.00 97.06 96 ILE A O 1
ATOM 763 N N . ASP A 1 97 ? -5.824 12.940 1.774 1.00 95.81 97 ASP A N 1
ATOM 764 C CA . ASP A 1 97 ? -4.800 13.986 1.698 1.00 95.81 97 ASP A CA 1
ATOM 765 C C . ASP A 1 97 ? -3.387 13.423 1.450 1.00 95.81 97 ASP A C 1
ATOM 767 O O . ASP A 1 97 ? -2.466 14.154 1.076 1.00 95.81 97 ASP A O 1
ATOM 771 N N . GLY A 1 98 ? -3.224 12.107 1.578 1.00 94.94 98 GLY A N 1
ATOM 772 C CA . GLY A 1 98 ? -1.956 11.393 1.538 1.00 94.94 98 GLY A CA 1
ATOM 773 C C . GLY A 1 98 ? -1.206 11.433 2.869 1.00 94.94 98 GLY A C 1
ATOM 774 O O . GLY A 1 98 ? -0.080 10.946 2.943 1.00 94.94 98 GLY A O 1
ATOM 775 N N . ASN A 1 99 ? -1.773 12.004 3.931 1.00 95.44 99 ASN A N 1
ATOM 776 C CA . ASN A 1 99 ? -1.153 12.023 5.245 1.00 95.44 99 ASN A CA 1
ATOM 777 C C . ASN A 1 99 ? -1.434 10.712 5.995 1.00 95.44 99 ASN A C 1
ATOM 779 O O . ASN A 1 99 ? -2.566 10.396 6.372 1.00 95.44 99 ASN A O 1
ATOM 783 N N . ILE A 1 100 ? -0.380 9.938 6.251 1.00 94.62 100 ILE A N 1
ATOM 784 C CA . ILE A 1 100 ? -0.491 8.698 7.025 1.00 94.62 100 ILE A CA 1
ATOM 785 C C . ILE A 1 100 ? -0.302 9.025 8.511 1.00 94.62 100 ILE A C 1
ATOM 787 O O . ILE A 1 100 ? 0.741 8.743 9.092 1.00 94.62 100 ILE A O 1
ATOM 791 N N . GLY A 1 101 ? -1.303 9.693 9.088 1.00 94.31 101 GLY A N 1
ATOM 792 C CA . GLY A 1 101 ? -1.400 9.966 10.526 1.00 94.31 101 GLY A CA 1
ATOM 793 C C . GLY A 1 101 ? -2.288 8.958 11.260 1.00 94.31 101 GLY A C 1
ATOM 794 O O . GLY A 1 101 ? -2.758 7.986 10.663 1.00 94.31 101 GLY A O 1
ATOM 795 N N . ASP A 1 102 ? -2.571 9.228 12.536 1.00 94.81 102 ASP A N 1
ATOM 796 C CA . ASP A 1 102 ? -3.312 8.325 13.430 1.00 94.81 102 ASP A CA 1
ATOM 797 C C . ASP A 1 102 ? -4.625 7.779 12.844 1.00 94.81 102 ASP A C 1
ATOM 799 O O . ASP A 1 102 ? -4.835 6.569 12.935 1.00 94.81 102 ASP A O 1
ATOM 803 N N . PRO A 1 103 ? -5.484 8.574 12.163 1.00 96.00 103 PRO A N 1
ATOM 804 C CA . PRO A 1 103 ? -6.711 8.039 11.570 1.00 96.00 103 PRO A CA 1
ATOM 805 C C . PRO A 1 103 ? -6.443 6.999 10.476 1.00 96.00 103 PRO A C 1
ATOM 807 O O . PRO A 1 103 ? -7.148 5.997 10.370 1.00 96.00 103 PRO A O 1
ATOM 810 N N . THR A 1 104 ? -5.411 7.218 9.658 1.00 96.62 104 THR A N 1
ATOM 811 C CA . THR A 1 104 ? -5.033 6.291 8.585 1.00 96.62 104 THR A CA 1
ATOM 812 C C . THR A 1 104 ? -4.384 5.035 9.169 1.00 96.62 104 THR A C 1
ATOM 814 O O . THR A 1 104 ? -4.679 3.930 8.723 1.00 96.62 104 THR A O 1
ATOM 817 N N . ILE A 1 105 ? -3.555 5.175 10.209 1.00 96.50 105 ILE A N 1
ATOM 818 C CA . ILE A 1 105 ? -2.945 4.043 10.926 1.00 96.50 105 ILE A CA 1
ATOM 819 C C . ILE A 1 105 ? -4.019 3.193 11.618 1.00 96.50 105 ILE A C 1
ATOM 821 O O . ILE A 1 105 ? -3.990 1.966 11.525 1.00 96.50 105 ILE A O 1
ATOM 825 N N . ALA A 1 106 ? -5.006 3.823 12.260 1.00 96.94 106 ALA A N 1
ATOM 826 C CA . ALA A 1 106 ? -6.146 3.129 12.851 1.00 96.94 106 ALA A CA 1
ATOM 827 C C . ALA A 1 106 ? -6.936 2.342 11.795 1.00 96.94 106 ALA A C 1
ATOM 829 O O . ALA A 1 106 ? -7.262 1.176 12.021 1.00 96.94 106 ALA A O 1
ATOM 830 N N . ALA A 1 107 ? -7.169 2.928 10.617 1.00 97.12 107 ALA A N 1
ATOM 831 C CA . ALA A 1 107 ? -7.814 2.236 9.505 1.00 97.12 107 ALA A CA 1
ATOM 832 C C . ALA A 1 107 ? -6.981 1.069 8.955 1.00 97.12 107 ALA A C 1
ATOM 834 O O . ALA A 1 107 ? -7.544 0.020 8.655 1.00 97.12 107 ALA A O 1
ATOM 835 N N . ILE A 1 108 ? -5.652 1.205 8.871 1.00 96.06 108 ILE A N 1
ATOM 836 C CA . ILE A 1 108 ? -4.754 0.092 8.528 1.00 96.06 108 ILE A CA 1
ATOM 837 C C . ILE A 1 108 ? -4.911 -1.039 9.552 1.00 96.06 108 ILE A C 1
ATOM 839 O O . ILE A 1 108 ? -5.113 -2.187 9.171 1.00 96.06 108 ILE A O 1
ATOM 843 N N . ASN A 1 109 ? -4.897 -0.735 10.849 1.00 95.88 109 ASN A N 1
ATOM 844 C CA . ASN A 1 109 ? -5.078 -1.745 11.896 1.00 95.88 109 ASN A CA 1
ATOM 845 C C . ASN A 1 109 ? -6.457 -2.415 11.837 1.00 95.88 109 ASN A C 1
ATOM 847 O O . ASN A 1 109 ? -6.560 -3.633 11.995 1.00 95.88 109 ASN A O 1
ATOM 851 N N . ALA A 1 110 ? -7.515 -1.646 11.577 1.00 95.75 110 ALA A N 1
ATOM 852 C CA . ALA A 1 110 ? -8.855 -2.183 11.361 1.00 95.75 110 ALA A CA 1
ATOM 853 C C . ALA A 1 110 ? -8.896 -3.100 10.127 1.00 95.75 110 ALA A C 1
ATOM 855 O O . ALA A 1 110 ? -9.435 -4.202 10.204 1.00 95.75 110 ALA A O 1
ATOM 856 N N . TYR A 1 111 ? -8.254 -2.697 9.024 1.00 95.19 111 TYR A N 1
ATOM 857 C CA . TYR A 1 111 ? -8.127 -3.503 7.810 1.00 95.19 111 TYR A CA 1
ATOM 858 C C . TYR A 1 111 ? -7.447 -4.849 8.077 1.00 95.19 111 TYR A C 1
ATOM 860 O O . TYR A 1 111 ? -7.950 -5.883 7.665 1.00 95.19 111 TYR A O 1
ATOM 868 N N . ILE A 1 112 ? -6.332 -4.855 8.808 1.00 94.06 112 ILE A N 1
ATOM 869 C CA . ILE A 1 112 ? -5.568 -6.076 9.116 1.00 94.06 112 ILE A CA 1
ATOM 870 C C . ILE A 1 112 ? -6.353 -7.027 10.038 1.00 94.06 112 ILE A C 1
ATOM 872 O O . ILE A 1 112 ? -6.171 -8.248 10.012 1.00 94.06 112 ILE A O 1
ATOM 876 N N . ASN A 1 113 ? -7.214 -6.481 10.897 1.00 91.12 113 ASN A N 1
ATOM 877 C CA . ASN A 1 113 ? -7.986 -7.268 11.856 1.00 91.12 113 ASN A CA 1
ATOM 878 C C . ASN A 1 113 ? -9.337 -7.754 11.321 1.00 91.12 113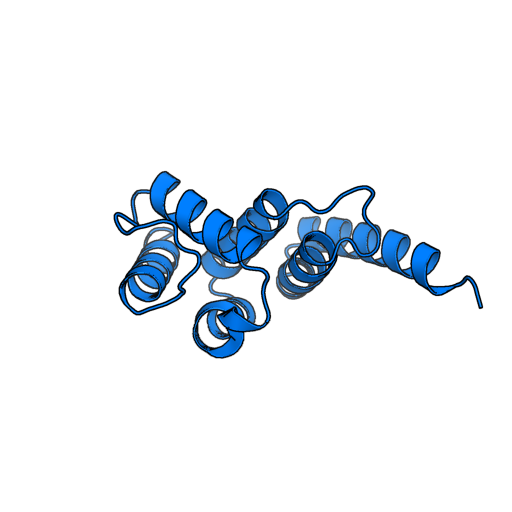 ASN A C 1
ATOM 880 O O . ASN A 1 113 ? -9.8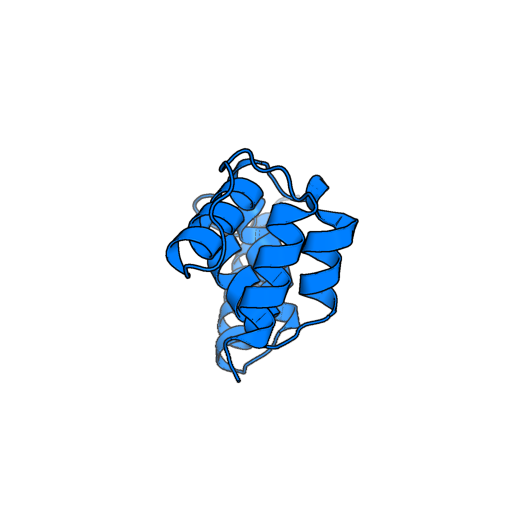67 -8.708 11.886 1.00 91.12 113 ASN A O 1
ATOM 884 N N . ARG A 1 114 ? -9.877 -7.145 10.256 1.00 86.94 114 ARG A N 1
ATOM 885 C CA . ARG A 1 114 ? -11.167 -7.545 9.664 1.00 86.94 114 ARG A CA 1
ATOM 886 C C . ARG A 1 114 ? -11.108 -8.879 8.922 1.00 86.94 114 ARG A C 1
ATOM 888 O O . ARG A 1 114 ? -12.128 -9.534 8.792 1.00 86.94 114 ARG A O 1
ATOM 895 N N . SER A 1 115 ? -9.934 -9.265 8.433 1.00 68.81 115 SER A N 1
ATOM 896 C CA . SER A 1 115 ? -9.733 -10.481 7.635 1.00 68.81 115 SER A CA 1
ATOM 897 C C . SER A 1 115 ? -9.532 -11.725 8.511 1.00 68.81 115 SER A C 1
ATOM 899 O O . SER A 1 115 ? -8.758 -12.616 8.166 1.00 68.81 115 SER A O 1
ATOM 901 N N . ARG A 1 116 ? -10.181 -11.734 9.683 1.00 59.06 116 ARG A N 1
ATOM 902 C CA . ARG A 1 116 ? -10.250 -12.853 10.628 1.00 59.06 116 ARG A CA 1
ATOM 903 C C . ARG A 1 116 ? -11.455 -13.734 10.342 1.00 59.06 116 ARG A C 1
ATOM 905 O O . ARG A 1 116 ? -12.490 -13.181 9.915 1.00 59.06 116 ARG A O 1
#

Radius of gyration: 14.19 Å; Cα contacts (8 Å, |Δi|>4): 147; chains: 1; bounding box: 40×32×34 Å

Secondary structure (DSSP, 8-state):
---HHHHHHHHHHHHHHHHHTT-HHHHHHHHHHHHHT-SSSS--HHHHHHHHHHHHHTT-HHHHHHHHTSGGGS-HHHHHHHHHHHHHTTS--S--SS--SHHHHHHHHHHHHHT-